Protein AF-A0A847P2J5-F1 (afdb_monomer_lite)

Secondary structure (DSSP, 8-state):
--------SSSSSS-------PPPPGGGS---HHHHHHHHHHHHHHHHHHHHHHS-HHHHHHHHHHHHHHHHHHHHHHHHHHHT--

Foldseek 3Di:
DDPDDDPPPDPDDPDPDPPPPDDDDLVPFDPDPLSVVLVVLLVVLVVVVVVLVVDDPVVVVVCVVVSVVSSVSSVVSVVVRRVPPD

pLDDT: mean 73.6, std 19.21, range [36.56, 97.94]

Structure (mmCIF, N/CA/C/O backbone):
data_AF-A0A847P2J5-F1
#
_entry.id   AF-A0A847P2J5-F1
#
loop_
_atom_site.group_PDB
_atom_site.id
_atom_site.type_symbol
_atom_site.label_atom_id
_atom_site.label_alt_id
_atom_site.label_comp_id
_atom_site.label_asym_id
_atom_site.label_entity_id
_atom_site.label_seq_id
_atom_site.pdbx_PDB_ins_code
_atom_site.Cartn_x
_atom_site.Cartn_y
_atom_site.Cartn_z
_atom_site.occupancy
_atom_site.B_iso_or_equiv
_atom_site.auth_seq_id
_atom_site.auth_comp_id
_atom_site.auth_asym_id
_atom_site.auth_atom_id
_atom_site.pdbx_PDB_model_num
ATOM 1 N N . MET A 1 1 ? -28.679 46.539 20.360 1.00 36.56 1 MET A N 1
ATOM 2 C CA . MET A 1 1 ? -27.613 46.054 19.454 1.00 36.56 1 MET A CA 1
ATOM 3 C C . MET A 1 1 ? -27.281 44.628 19.901 1.00 36.56 1 MET A C 1
ATOM 5 O O . MET A 1 1 ? -26.686 44.474 20.949 1.00 36.56 1 MET A O 1
ATOM 9 N N . LYS A 1 2 ? -28.002 43.596 19.437 1.00 44.75 2 LYS A N 1
ATOM 10 C CA . LYS A 1 2 ? -27.625 42.687 18.331 1.00 44.75 2 LYS A CA 1
ATOM 11 C C . LYS A 1 2 ? -26.128 42.340 18.319 1.00 44.75 2 LYS A C 1
ATOM 13 O O . LYS A 1 2 ? -25.382 42.937 17.559 1.00 44.75 2 LYS A O 1
ATOM 18 N N . ILE A 1 3 ? -25.727 41.355 19.122 1.00 51.62 3 ILE A N 1
ATOM 19 C CA . ILE A 1 3 ? -24.524 40.556 18.854 1.00 51.62 3 ILE A CA 1
ATOM 20 C C . ILE A 1 3 ? -25.024 39.126 18.679 1.00 51.62 3 ILE A C 1
ATOM 22 O O . ILE A 1 3 ? -25.284 38.397 19.631 1.00 51.62 3 ILE A O 1
ATOM 26 N N . LEU A 1 4 ? -25.339 38.832 17.423 1.00 46.50 4 LEU A N 1
ATOM 27 C CA . LEU A 1 4 ? -25.854 37.563 16.943 1.00 46.50 4 LEU A CA 1
ATOM 28 C C . LEU A 1 4 ? -24.727 36.529 16.947 1.00 46.50 4 LEU A C 1
ATOM 30 O O . LEU A 1 4 ? -23.622 36.811 16.490 1.00 46.50 4 LEU A O 1
ATOM 34 N N . PHE A 1 5 ? -25.061 35.340 17.447 1.00 50.41 5 PHE A N 1
ATOM 35 C CA . PHE A 1 5 ? -24.573 34.037 17.001 1.00 50.41 5 PHE A CA 1
ATOM 36 C C . PHE A 1 5 ? -23.756 34.086 15.701 1.00 50.41 5 PHE A C 1
ATOM 38 O O . PHE A 1 5 ? -24.333 34.228 14.627 1.00 50.41 5 PHE A O 1
ATOM 45 N N . SER A 1 6 ? -22.434 33.923 15.783 1.00 44.06 6 SER A N 1
ATOM 46 C CA . SER A 1 6 ? -21.634 33.476 14.635 1.00 44.06 6 SER A CA 1
ATOM 47 C C . SER A 1 6 ? -20.245 32.999 15.074 1.00 44.06 6 SER A C 1
ATOM 49 O O . SER A 1 6 ? -19.220 33.589 14.755 1.00 44.06 6 SER A O 1
ATOM 51 N N . LEU A 1 7 ? -20.211 31.921 15.860 1.00 46.59 7 LEU A N 1
ATOM 52 C CA . LEU A 1 7 ? -18.994 31.144 16.161 1.00 46.59 7 LEU A CA 1
ATOM 53 C C . LEU A 1 7 ? -19.087 29.725 15.567 1.00 46.59 7 LEU A C 1
ATOM 55 O O . LEU A 1 7 ? -18.479 28.787 16.064 1.00 46.59 7 LEU A O 1
ATOM 59 N N . ALA A 1 8 ? -19.866 29.563 14.493 1.00 48.75 8 ALA A N 1
ATOM 60 C CA . ALA A 1 8 ? -20.141 28.277 13.847 1.00 48.75 8 ALA A CA 1
ATOM 61 C C . ALA A 1 8 ? -19.579 28.192 12.412 1.00 48.75 8 ALA A C 1
ATOM 63 O O . ALA A 1 8 ? -20.176 27.557 11.550 1.00 48.75 8 ALA A O 1
ATOM 64 N N . ALA A 1 9 ? -18.451 28.852 12.128 1.00 47.78 9 ALA A N 1
ATOM 65 C CA . ALA A 1 9 ? -17.894 28.923 10.771 1.00 47.78 9 ALA A CA 1
ATOM 66 C C . ALA A 1 9 ? -16.364 28.750 10.708 1.00 47.78 9 ALA A C 1
ATOM 68 O O . ALA A 1 9 ? -15.718 29.361 9.866 1.00 47.78 9 ALA A O 1
ATOM 69 N N . CYS A 1 10 ? -15.761 27.940 11.590 1.00 46.62 10 CYS A N 1
ATOM 70 C CA . CYS A 1 10 ? -14.298 27.759 11.603 1.00 46.62 10 CYS A CA 1
ATOM 71 C C . CYS A 1 10 ? -13.815 26.295 11.604 1.00 46.62 10 CYS A C 1
ATOM 73 O O . CYS A 1 10 ? -12.689 26.034 12.004 1.00 46.62 10 CYS A O 1
ATOM 75 N N . PHE A 1 11 ? -14.634 25.322 11.180 1.00 48.47 11 PHE A N 1
ATOM 76 C CA . PHE A 1 11 ? -14.239 23.902 11.282 1.00 48.47 11 PHE A CA 1
ATOM 77 C C . PHE A 1 11 ? -14.589 22.997 10.089 1.00 48.47 11 PHE A C 1
ATOM 79 O O . PHE A 1 11 ? -14.585 21.781 10.227 1.00 48.47 11 PHE A O 1
ATOM 86 N N . CYS A 1 12 ? -14.871 23.550 8.903 1.00 49.31 12 CYS A N 1
ATOM 87 C CA . CYS A 1 12 ? -15.287 22.742 7.740 1.00 49.31 12 CYS A CA 1
ATOM 88 C C . CYS A 1 12 ? -14.310 22.728 6.547 1.00 49.31 12 CYS A C 1
ATOM 90 O O . CYS A 1 12 ? -14.696 22.275 5.476 1.00 49.31 12 CYS A O 1
ATOM 92 N N . LEU A 1 13 ? -13.058 23.186 6.687 1.00 49.47 13 LEU A N 1
ATOM 93 C CA . LEU A 1 13 ? -12.136 23.302 5.537 1.00 49.47 13 LEU A CA 1
ATOM 94 C C . LEU A 1 13 ? -10.975 22.290 5.484 1.00 49.47 13 LEU A C 1
ATOM 96 O O . LEU A 1 13 ? -10.142 22.395 4.592 1.00 49.47 13 LEU A O 1
ATOM 100 N N . PHE A 1 14 ? -10.920 21.279 6.360 1.00 52.31 14 PHE A N 1
ATOM 101 C CA . PHE A 1 14 ? -9.764 20.360 6.428 1.00 52.31 14 PHE A CA 1
ATOM 102 C C . PHE A 1 14 ? -10.015 18.896 6.019 1.00 52.31 14 PHE A C 1
ATOM 104 O O . PHE A 1 14 ? -9.181 18.044 6.306 1.00 52.31 14 PHE A O 1
ATOM 111 N N . LEU A 1 15 ? -11.110 18.566 5.319 1.00 51.28 15 LEU A N 1
ATOM 112 C CA . LEU A 1 15 ? -11.423 17.159 4.983 1.00 51.28 15 LEU A CA 1
ATOM 113 C C . LEU A 1 15 ? -11.352 16.784 3.494 1.00 51.28 15 LEU A C 1
ATOM 115 O O . LEU A 1 15 ? -11.625 15.640 3.141 1.00 51.28 15 LEU A O 1
ATOM 119 N N . SER A 1 16 ? -10.933 17.680 2.601 1.00 50.84 16 SER A N 1
ATOM 120 C CA . SER A 1 16 ? -10.853 17.386 1.161 1.00 50.84 16 SER A CA 1
ATOM 121 C C . SER A 1 16 ? -9.436 17.078 0.675 1.00 50.84 16 SER A C 1
ATOM 123 O O . SER A 1 16 ? -9.003 17.595 -0.351 1.00 50.84 16 SER A O 1
ATOM 125 N N . SER A 1 17 ? -8.708 16.215 1.385 1.00 47.75 17 SER A N 1
ATOM 126 C CA . SER A 1 17 ? -7.586 15.496 0.771 1.00 47.75 17 SER A CA 1
ATOM 127 C C . SER A 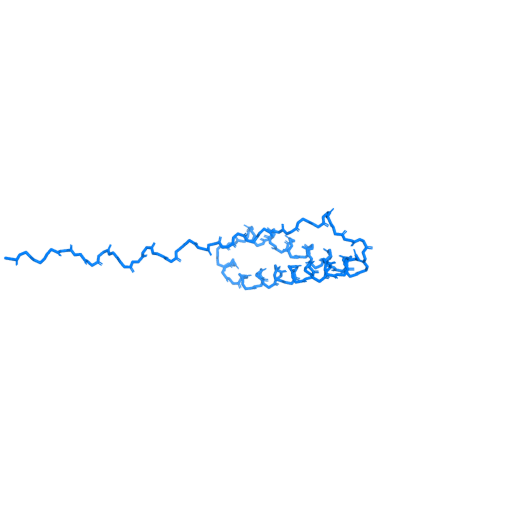1 17 ? -7.410 14.110 1.387 1.00 47.75 17 SER A C 1
ATOM 129 O O . SER A 1 17 ? -6.356 13.749 1.904 1.00 47.75 17 SER A O 1
ATOM 131 N N . CYS A 1 18 ? -8.456 13.284 1.294 1.00 55.91 18 CYS A N 1
ATOM 132 C CA . CYS A 1 18 ? -8.241 11.846 1.156 1.00 55.91 18 CYS A CA 1
ATOM 133 C C . CYS A 1 18 ? -7.596 11.629 -0.216 1.00 55.91 18 CYS A C 1
ATOM 135 O O . CYS A 1 18 ? -8.282 11.393 -1.214 1.00 55.91 18 CYS A O 1
ATOM 137 N N . GLY A 1 19 ? -6.271 11.789 -0.269 1.00 51.22 19 GLY A N 1
ATOM 138 C CA . GLY A 1 19 ? -5.442 11.403 -1.398 1.00 51.22 19 GLY A CA 1
ATOM 139 C C . GLY A 1 19 ? -5.680 9.928 -1.672 1.00 51.22 19 GLY A C 1
ATOM 140 O O . GLY A 1 19 ? -5.115 9.058 -1.017 1.00 51.22 19 GLY A O 1
ATOM 141 N N . LYS A 1 20 ? -6.593 9.656 -2.603 1.00 49.09 20 LYS A N 1
ATOM 142 C CA . LYS A 1 20 ? -6.905 8.323 -3.094 1.00 49.09 20 LYS A CA 1
ATOM 143 C C . LYS A 1 20 ? -5.650 7.831 -3.801 1.00 49.09 20 LYS A C 1
ATOM 145 O O . LYS A 1 20 ? -5.455 8.105 -4.983 1.00 49.09 20 LYS A O 1
ATOM 150 N N . THR A 1 21 ? -4.769 7.169 -3.068 1.00 53.00 21 THR A N 1
ATOM 151 C CA . THR A 1 21 ? -3.636 6.451 -3.642 1.00 53.00 21 THR A CA 1
ATOM 152 C C . THR A 1 21 ? -4.184 5.376 -4.540 1.00 53.00 21 THR A C 1
ATOM 154 O O . THR A 1 21 ? -4.673 4.334 -4.107 1.00 53.00 21 THR A O 1
ATOM 157 N N . ARG A 1 22 ? -4.172 5.694 -5.825 1.00 55.16 22 ARG A N 1
ATOM 158 C CA . ARG A 1 22 ? -4.413 4.724 -6.868 1.00 55.16 22 ARG A CA 1
ATOM 159 C C . ARG A 1 22 ? -3.220 3.783 -6.853 1.00 55.16 22 ARG A C 1
ATOM 161 O O . ARG A 1 22 ? -2.100 4.225 -7.091 1.00 55.16 22 ARG A O 1
ATOM 168 N N . TYR A 1 23 ? -3.473 2.513 -6.566 1.00 50.44 23 TYR A N 1
ATOM 169 C CA . TYR A 1 23 ? -2.527 1.451 -6.871 1.00 50.44 23 TYR A CA 1
ATOM 170 C C . TYR A 1 23 ? -2.160 1.550 -8.351 1.00 50.44 23 TYR A C 1
ATOM 172 O O . TYR A 1 23 ? -3.043 1.586 -9.211 1.00 50.44 23 TYR A O 1
ATOM 180 N N . ILE A 1 24 ? -0.866 1.655 -8.646 1.00 56.88 24 ILE A N 1
ATOM 181 C CA . ILE A 1 24 ? -0.384 1.628 -10.025 1.00 56.88 24 ILE A CA 1
ATOM 182 C C . ILE A 1 24 ? -0.556 0.191 -10.533 1.00 56.88 24 ILE A C 1
ATOM 184 O O . ILE A 1 24 ? -0.191 -0.777 -9.863 1.00 56.88 24 ILE A O 1
ATOM 188 N N . GLU A 1 25 ? -1.171 0.050 -11.704 1.00 55.00 25 GLU A N 1
ATOM 189 C CA . GLU A 1 25 ? -1.361 -1.242 -12.360 1.00 55.00 25 GLU A CA 1
ATOM 190 C C . GLU A 1 25 ? -0.007 -1.823 -12.788 1.00 55.00 25 GLU A C 1
ATOM 192 O O . GLU A 1 25 ? 0.707 -1.228 -13.594 1.00 55.00 25 GLU A O 1
ATOM 197 N N . VAL A 1 26 ? 0.323 -3.001 -12.253 1.00 55.72 26 VAL A N 1
ATOM 198 C CA . VAL A 1 26 ? 1.608 -3.694 -12.460 1.00 55.72 26 VAL A CA 1
ATOM 199 C C . VAL A 1 26 ? 1.785 -4.172 -13.913 1.00 55.72 26 VAL A C 1
ATOM 201 O O . VAL A 1 26 ? 2.901 -4.253 -14.408 1.00 55.72 26 VAL A O 1
ATOM 204 N N . ASN A 1 27 ? 0.683 -4.372 -14.647 1.00 56.03 27 ASN A N 1
ATOM 205 C CA . ASN A 1 27 ? 0.650 -4.916 -16.017 1.00 56.03 27 ASN A CA 1
ATOM 206 C C . ASN A 1 27 ? 1.273 -4.018 -17.109 1.00 56.03 27 ASN A C 1
ATOM 208 O O . ASN A 1 27 ? 1.176 -4.342 -18.290 1.00 56.03 27 ASN A O 1
ATOM 212 N N . LYS A 1 28 ? 1.852 -2.866 -16.757 1.00 57.97 28 LYS A N 1
ATOM 213 C CA . LYS A 1 28 ? 2.446 -1.908 -17.711 1.00 57.97 28 LYS A CA 1
ATOM 214 C C . LYS A 1 28 ? 3.941 -1.687 -17.491 1.00 57.97 28 LYS A C 1
ATOM 216 O O . LYS A 1 28 ? 4.474 -0.682 -17.955 1.00 57.97 28 LYS A O 1
ATOM 221 N N . LEU A 1 29 ? 4.595 -2.562 -16.735 1.00 58.78 29 LEU A N 1
ATOM 222 C CA . LEU A 1 29 ? 5.957 -2.333 -16.270 1.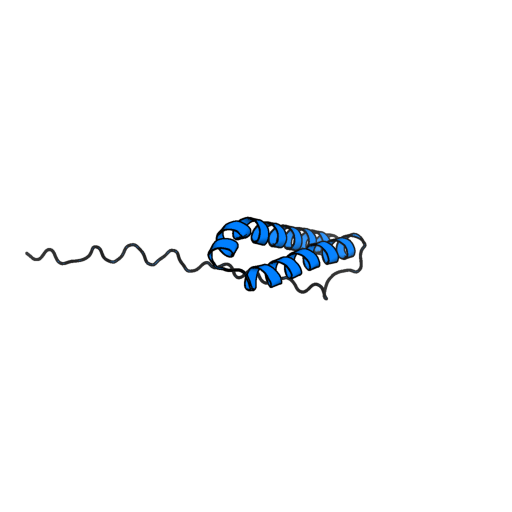00 58.78 29 LEU A CA 1
ATOM 223 C C . LEU A 1 29 ? 6.979 -3.167 -17.049 1.00 58.78 29 LEU A C 1
ATOM 225 O O . LEU A 1 29 ? 6.630 -4.240 -17.541 1.00 58.78 29 LEU A O 1
ATOM 229 N N . PRO A 1 30 ? 8.218 -2.665 -17.200 1.00 59.19 30 PRO A N 1
ATOM 230 C CA . PRO A 1 30 ? 9.280 -3.382 -17.896 1.00 59.19 30 PRO A CA 1
ATOM 231 C C . PRO A 1 30 ? 9.564 -4.724 -17.225 1.00 59.19 30 PRO A C 1
ATOM 233 O O . PRO A 1 30 ? 9.696 -4.781 -16.005 1.00 59.19 30 PRO A O 1
ATOM 236 N N . ASP A 1 31 ? 9.737 -5.785 -18.007 1.00 60.28 31 ASP A N 1
ATOM 237 C CA . ASP A 1 31 ? 10.168 -7.084 -17.486 1.00 60.28 31 ASP A CA 1
ATOM 238 C C . ASP A 1 31 ? 11.678 -7.057 -17.192 1.00 60.28 31 ASP A C 1
ATOM 240 O O . ASP A 1 31 ? 12.521 -7.454 -17.996 1.00 60.28 31 ASP A O 1
ATOM 244 N N . THR A 1 32 ? 12.035 -6.456 -16.058 1.00 64.06 32 THR A N 1
ATOM 245 C CA . THR A 1 32 ? 13.406 -6.405 -15.536 1.00 64.06 32 THR A CA 1
ATOM 246 C C . THR A 1 32 ? 13.445 -7.056 -14.159 1.00 64.06 32 THR A C 1
ATOM 248 O O . THR A 1 32 ? 12.461 -7.019 -13.424 1.00 64.06 32 THR A O 1
ATOM 251 N N . TYR A 1 33 ? 14.600 -7.593 -13.753 1.00 63.28 33 TYR A N 1
ATOM 252 C CA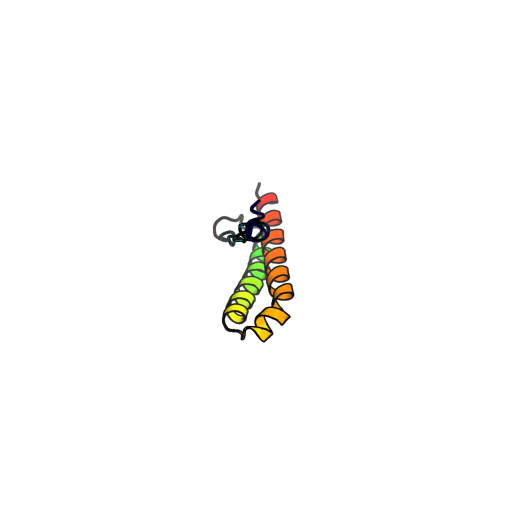 . TYR A 1 33 ? 14.789 -8.178 -12.413 1.00 63.28 33 TYR A CA 1
ATOM 253 C C . TYR A 1 33 ? 14.345 -7.233 -11.276 1.00 63.28 33 TYR A C 1
ATOM 255 O O . TYR A 1 33 ? 13.778 -7.660 -10.274 1.00 63.28 33 TYR A O 1
ATOM 263 N N . GLN A 1 34 ? 14.547 -5.925 -11.462 1.00 62.44 34 GLN A N 1
ATOM 264 C CA . GLN A 1 34 ? 14.124 -4.882 -10.522 1.00 62.44 34 GLN A CA 1
ATOM 265 C C . GLN A 1 34 ? 12.594 -4.745 -10.444 1.00 62.44 34 GLN A C 1
ATOM 267 O O . GLN A 1 34 ? 12.053 -4.468 -9.377 1.00 62.44 34 GLN A O 1
ATOM 272 N N . CYS A 1 35 ? 11.892 -4.977 -11.552 1.00 70.88 35 CYS A N 1
ATOM 273 C CA . CYS A 1 35 ? 10.434 -4.983 -11.602 1.00 70.88 35 CYS A CA 1
ATOM 274 C C . CYS A 1 35 ? 9.831 -6.306 -11.100 1.00 70.88 35 CYS A C 1
ATOM 276 O O . CYS A 1 35 ? 8.790 -6.274 -10.452 1.00 70.88 35 CYS A O 1
ATOM 278 N N . ALA A 1 36 ? 10.504 -7.445 -11.292 1.00 72.06 36 ALA A N 1
ATOM 279 C CA . ALA A 1 36 ? 10.075 -8.725 -10.720 1.00 72.06 36 ALA A CA 1
ATOM 280 C C . ALA A 1 36 ? 10.099 -8.704 -9.178 1.00 72.06 36 ALA A C 1
ATOM 282 O O . ALA A 1 36 ? 9.138 -9.110 -8.531 1.00 72.06 36 ALA A O 1
ATOM 283 N N . HIS A 1 37 ? 11.152 -8.141 -8.572 1.00 70.31 37 HIS A N 1
ATOM 284 C CA . HIS A 1 37 ? 11.211 -7.977 -7.114 1.00 70.31 37 HIS A CA 1
ATOM 285 C C . HIS A 1 37 ? 10.151 -6.991 -6.583 1.00 70.31 37 HIS A C 1
ATOM 287 O O . HIS A 1 37 ? 9.616 -7.165 -5.489 1.00 70.31 37 HIS A O 1
ATOM 293 N N . MET A 1 38 ? 9.795 -5.971 -7.371 1.00 79.31 38 MET A N 1
ATOM 294 C CA . MET A 1 38 ? 8.687 -5.070 -7.043 1.00 79.31 38 MET A CA 1
ATOM 295 C C . MET A 1 38 ? 7.335 -5.792 -7.042 1.00 79.31 38 MET A C 1
ATOM 297 O O . MET A 1 38 ? 6.505 -5.501 -6.180 1.00 79.31 38 MET A O 1
ATOM 301 N N . GLU A 1 39 ? 7.112 -6.736 -7.960 1.00 79.50 39 GLU A N 1
ATOM 302 C CA . GLU A 1 39 ? 5.860 -7.494 -8.024 1.00 79.50 39 GLU A CA 1
ATOM 303 C C . GLU A 1 39 ? 5.595 -8.256 -6.718 1.00 79.50 39 GLU A C 1
ATOM 305 O O . GLU A 1 39 ? 4.475 -8.216 -6.209 1.00 79.50 39 GLU A O 1
ATOM 310 N N . GLU A 1 40 ? 6.627 -8.857 -6.120 1.00 83.56 40 GLU A N 1
ATOM 311 C CA . GLU A 1 40 ? 6.526 -9.544 -4.825 1.00 83.56 40 GLU A CA 1
ATOM 312 C C . GLU A 1 40 ? 6.170 -8.582 -3.681 1.00 83.56 40 GLU A C 1
ATOM 314 O O . GLU A 1 40 ? 5.215 -8.835 -2.943 1.00 83.56 40 GLU A O 1
ATOM 319 N N . ILE A 1 41 ? 6.862 -7.439 -3.580 1.00 84.94 41 ILE A N 1
ATOM 320 C CA . ILE A 1 41 ? 6.590 -6.405 -2.560 1.00 84.94 41 ILE A CA 1
ATOM 321 C C . ILE A 1 41 ? 5.154 -5.878 -2.695 1.00 84.94 41 ILE A C 1
ATOM 323 O O . ILE A 1 41 ? 4.419 -5.730 -1.716 1.00 84.94 41 ILE A O 1
ATOM 327 N N . CYS A 1 42 ? 4.724 -5.601 -3.925 1.00 89.06 42 CYS A N 1
ATOM 328 C CA . CYS A 1 42 ? 3.378 -5.113 -4.196 1.00 89.06 42 CYS A CA 1
ATOM 329 C C . CYS A 1 42 ? 2.301 -6.177 -3.976 1.00 89.06 42 CYS A C 1
ATOM 331 O O . CYS A 1 42 ? 1.177 -5.836 -3.594 1.00 89.06 42 CYS A O 1
ATOM 333 N N . LYS A 1 43 ? 2.617 -7.455 -4.198 1.00 90.19 43 LYS A N 1
ATOM 334 C CA . LYS A 1 43 ? 1.724 -8.568 -3.882 1.00 90.19 43 LYS A CA 1
ATOM 335 C C . LYS A 1 43 ? 1.501 -8.670 -2.375 1.00 90.19 43 LYS A C 1
ATOM 337 O O . LYS A 1 43 ? 0.345 -8.705 -1.959 1.00 90.19 43 LYS A O 1
ATOM 342 N N . GLU A 1 44 ? 2.56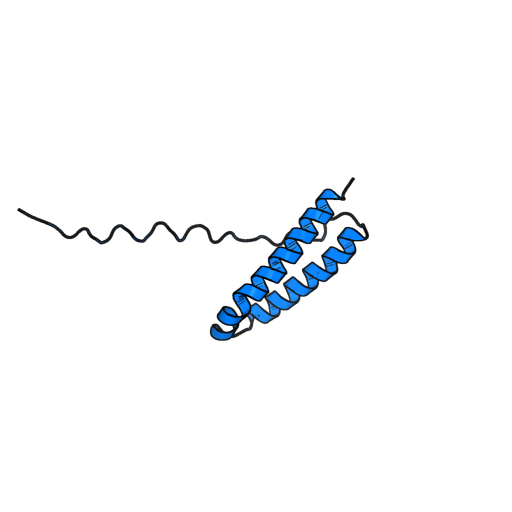2 -8.623 -1.571 1.00 90.12 44 GLU A N 1
ATOM 343 C CA . GLU A 1 44 ? 2.458 -8.647 -0.106 1.00 90.12 44 GLU A CA 1
ATOM 344 C C . GLU A 1 44 ? 1.612 -7.476 0.417 1.00 90.12 44 GLU A C 1
ATOM 346 O O . GLU A 1 44 ? 0.690 -7.677 1.209 1.00 90.12 44 GLU A O 1
ATOM 351 N N . ALA A 1 45 ? 1.833 -6.265 -0.107 1.00 91.62 45 ALA A N 1
ATOM 352 C CA . ALA A 1 45 ? 1.043 -5.092 0.262 1.00 91.62 45 ALA A CA 1
ATOM 353 C C . ALA A 1 45 ? -0.460 -5.264 -0.032 1.00 91.62 45 ALA A C 1
ATOM 355 O O . ALA A 1 45 ? -1.303 -4.898 0.790 1.00 91.62 45 ALA A O 1
ATOM 356 N N . ARG A 1 46 ? -0.813 -5.857 -1.182 1.00 91.81 46 ARG A N 1
ATOM 357 C CA . ARG A 1 46 ? -2.213 -6.139 -1.553 1.00 91.81 46 ARG A CA 1
ATOM 358 C C . ARG A 1 46 ? -2.835 -7.233 -0.695 1.00 91.81 46 ARG A C 1
ATOM 360 O O . ARG A 1 46 ? -3.998 -7.122 -0.312 1.00 91.81 46 ARG A O 1
ATOM 367 N N . GLU A 1 47 ? -2.081 -8.285 -0.390 1.00 94.56 47 GLU A N 1
ATOM 368 C CA . GLU A 1 47 ? -2.539 -9.347 0.508 1.00 94.56 47 GLU A CA 1
ATOM 369 C C . GLU A 1 47 ? -2.798 -8.801 1.914 1.00 94.56 47 GLU A C 1
ATOM 371 O O . GLU A 1 47 ? -3.822 -9.123 2.525 1.00 94.56 47 GLU A O 1
ATOM 376 N N . PHE A 1 48 ? -1.915 -7.929 2.405 1.00 93.75 48 PHE A N 1
ATOM 377 C CA . PHE A 1 48 ? -2.105 -7.242 3.674 1.00 93.75 48 PHE A CA 1
ATOM 378 C C . PHE A 1 48 ? -3.345 -6.346 3.647 1.00 93.75 48 PHE A C 1
ATOM 380 O O . PHE A 1 48 ? -4.176 -6.435 4.545 1.00 93.75 48 PHE A O 1
ATOM 387 N N . GLU A 1 49 ? -3.523 -5.527 2.608 1.00 92.94 49 GLU A N 1
ATOM 388 C CA . GLU A 1 49 ? -4.687 -4.643 2.487 1.00 92.94 49 GLU A CA 1
ATOM 389 C C . GLU A 1 49 ? -6.008 -5.423 2.413 1.00 92.94 49 GLU A C 1
ATOM 391 O O . GLU A 1 49 ? -6.998 -5.036 3.039 1.00 92.94 49 GLU A O 1
ATOM 396 N N . SER A 1 50 ? -6.017 -6.566 1.719 1.00 95.31 50 SER A N 1
ATOM 397 C CA . SER A 1 50 ? -7.174 -7.461 1.688 1.00 95.31 50 SER A CA 1
ATOM 398 C C . SER A 1 50 ? -7.537 -7.950 3.091 1.00 95.31 50 SER A C 1
ATOM 400 O O . SER A 1 50 ? -8.711 -7.903 3.458 1.00 95.31 50 SER A O 1
ATOM 402 N N . LYS A 1 51 ? -6.556 -8.381 3.895 1.00 95.62 51 LYS A N 1
ATOM 403 C CA . LYS A 1 51 ? -6.788 -8.801 5.290 1.00 95.62 51 LYS A CA 1
ATOM 404 C C . LYS A 1 51 ? -7.215 -7.621 6.163 1.00 95.62 51 LYS A C 1
ATOM 406 O O . LYS A 1 51 ? -8.201 -7.724 6.881 1.00 95.62 51 LYS A O 1
ATOM 411 N N . TYR A 1 52 ? -6.541 -6.483 6.026 1.00 94.00 52 TYR A N 1
ATOM 412 C CA 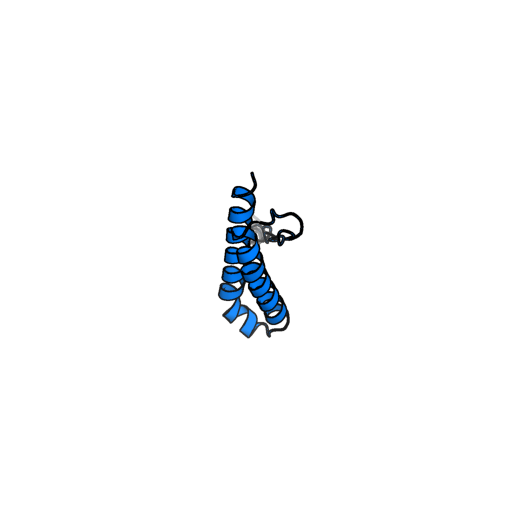. TYR A 1 52 ? -6.845 -5.240 6.733 1.00 94.00 52 TYR A CA 1
ATOM 413 C C . TYR A 1 52 ? -8.291 -4.776 6.505 1.00 94.00 52 TYR A C 1
ATOM 415 O O . TYR A 1 52 ? -8.953 -4.298 7.422 1.00 94.00 52 TYR A O 1
ATOM 423 N N . SER A 1 53 ? -8.825 -4.946 5.292 1.00 95.19 53 SER A N 1
ATOM 424 C CA . SER A 1 53 ? -10.215 -4.579 4.986 1.00 95.19 53 SER A CA 1
ATOM 425 C C . SER A 1 53 ? -11.255 -5.397 5.765 1.00 95.19 53 SER A C 1
ATOM 427 O O . SER A 1 53 ? -12.363 -4.909 5.992 1.00 95.19 53 SER A O 1
ATOM 429 N N . GLN A 1 54 ? -10.882 -6.606 6.196 1.00 97.19 54 GLN A N 1
ATOM 430 C CA . GLN A 1 54 ? -11.730 -7.554 6.923 1.00 97.19 54 GLN A CA 1
ATOM 431 C C . GLN A 1 54 ? -11.556 -7.469 8.449 1.00 97.19 54 GLN A C 1
ATOM 433 O O . GLN A 1 54 ? -12.310 -8.112 9.174 1.00 97.19 54 GLN A O 1
ATOM 438 N N . MET A 1 55 ? -10.582 -6.692 8.930 1.00 96.19 55 MET A N 1
ATOM 439 C CA . MET A 1 55 ? -10.321 -6.488 10.356 1.00 96.19 55 MET A CA 1
ATOM 440 C C . MET A 1 55 ? -11.405 -5.630 11.023 1.00 96.19 55 MET A C 1
ATOM 442 O O . MET A 1 55 ? -12.124 -4.869 10.363 1.00 96.19 55 MET A O 1
ATOM 446 N N . SER A 1 56 ? -11.497 -5.733 12.348 1.00 97.94 56 SER A N 1
ATOM 447 C CA . SER A 1 56 ? -12.289 -4.812 13.165 1.00 97.94 56 SER A CA 1
ATOM 448 C C . SER A 1 56 ? -11.731 -3.384 13.106 1.00 97.94 56 SER A C 1
ATOM 450 O O . SER A 1 56 ? -10.601 -3.159 12.679 1.00 97.94 56 SER A O 1
ATOM 452 N N . GLU A 1 57 ? -12.515 -2.389 13.527 1.00 97.06 57 GLU A N 1
ATOM 453 C CA . GLU A 1 57 ? -12.049 -0.994 13.524 1.00 97.06 57 GLU A CA 1
ATOM 454 C C . GLU A 1 57 ? -10.881 -0.758 14.497 1.00 97.06 57 GLU A C 1
ATOM 456 O O . GLU A 1 57 ? -9.975 0.003 14.173 1.00 97.06 57 GLU A O 1
ATOM 461 N N . GLU A 1 58 ? -10.845 -1.465 15.631 1.00 96.50 58 GLU A N 1
ATOM 462 C CA . GLU A 1 58 ? -9.737 -1.403 16.598 1.00 96.50 58 GLU A CA 1
ATOM 463 C C . GLU A 1 58 ? -8.433 -1.942 15.988 1.00 96.50 58 GLU A C 1
ATOM 465 O O . GLU A 1 58 ? -7.411 -1.257 15.971 1.00 96.50 58 GLU A O 1
ATOM 470 N N . GLU A 1 59 ? -8.491 -3.123 15.367 1.00 93.69 59 GLU A N 1
ATOM 471 C CA . GLU A 1 59 ? -7.355 -3.693 14.634 1.00 93.69 59 GLU A CA 1
ATOM 472 C C . GLU A 1 59 ? -6.939 -2.796 13.458 1.00 93.69 59 GLU A C 1
ATOM 474 O O . GLU A 1 59 ? -5.753 -2.608 13.187 1.00 93.69 59 GLU A O 1
ATOM 479 N N . LYS A 1 60 ? -7.895 -2.182 12.751 1.00 95.31 60 LYS A N 1
ATOM 480 C CA . LYS A 1 60 ? -7.577 -1.236 11.676 1.00 95.31 60 LYS A CA 1
ATOM 481 C C . LYS A 1 60 ? -6.818 -0.021 12.193 1.00 95.31 60 LYS A C 1
ATOM 483 O O . LYS A 1 60 ? -5.929 0.455 11.483 1.00 95.31 60 LYS A O 1
ATOM 488 N N . GLU A 1 61 ? -7.149 0.504 13.368 1.00 96.75 61 GLU A N 1
ATOM 489 C CA . GLU A 1 61 ? -6.402 1.609 13.972 1.00 96.75 61 GLU A CA 1
ATOM 490 C C . GLU A 1 61 ? -4.980 1.186 14.346 1.00 96.75 61 GLU A C 1
ATOM 492 O O . GLU A 1 61 ? -4.032 1.898 14.003 1.00 96.75 61 GLU A O 1
ATOM 497 N N . GLU A 1 62 ? -4.818 0.003 14.939 1.00 96.62 62 GLU A N 1
ATOM 498 C CA . GLU A 1 62 ? -3.512 -0.553 15.309 1.00 96.62 62 GLU A CA 1
ATOM 499 C C . GLU A 1 62 ? -2.617 -0.784 14.079 1.00 96.62 62 GLU A C 1
ATOM 501 O O . GLU A 1 62 ? -1.458 -0.363 14.030 1.00 96.62 62 GLU A O 1
ATOM 506 N N . PHE A 1 63 ? -3.174 -1.388 13.030 1.00 96.12 63 PHE A N 1
ATOM 507 C CA . PHE A 1 63 ? -2.426 -1.789 11.840 1.00 96.12 63 PHE A CA 1
ATOM 508 C C . PHE A 1 63 ? -2.380 -0.728 10.737 1.00 96.12 63 PHE A C 1
ATOM 510 O O . PHE A 1 63 ? -1.785 -0.960 9.681 1.00 96.12 63 PHE A O 1
ATOM 517 N N . LYS A 1 64 ? -2.972 0.453 10.952 1.00 94.50 64 LYS A N 1
ATOM 518 C CA . LYS A 1 64 ? -3.009 1.546 9.967 1.00 94.50 64 LYS A CA 1
ATOM 519 C C . LYS A 1 64 ? -1.613 1.932 9.479 1.00 94.50 64 LYS A C 1
ATOM 521 O O . LYS A 1 64 ? -1.388 2.012 8.273 1.00 94.50 64 LYS A O 1
ATOM 526 N N . THR A 1 65 ? -0.677 2.125 10.405 1.00 95.38 65 THR A N 1
ATOM 527 C CA . THR A 1 65 ? 0.710 2.497 10.081 1.00 95.38 65 THR A CA 1
ATOM 528 C C . THR A 1 65 ? 1.410 1.403 9.278 1.00 95.38 65 THR A C 1
ATOM 530 O O . THR A 1 65 ? 2.145 1.696 8.335 1.00 95.38 65 THR A O 1
ATOM 533 N N . LEU A 1 66 ? 1.152 0.134 9.611 1.00 93.56 66 LEU A N 1
ATOM 534 C CA . LEU A 1 66 ? 1.733 -1.007 8.908 1.00 93.56 66 LEU A CA 1
ATOM 535 C C . LEU A 1 66 ? 1.191 -1.116 7.476 1.00 93.56 66 LEU A C 1
ATOM 537 O O . LEU A 1 66 ? 1.971 -1.257 6.537 1.00 93.56 66 LEU A O 1
ATOM 541 N N . ARG A 1 67 ? -0.127 -0.956 7.291 1.00 94.69 67 ARG A N 1
ATOM 542 C CA . ARG A 1 67 ? -0.754 -0.885 5.962 1.00 94.69 67 ARG A CA 1
ATOM 543 C C . ARG A 1 67 ? -0.116 0.209 5.107 1.00 94.69 67 ARG A C 1
ATOM 545 O O . ARG A 1 67 ? 0.230 -0.033 3.953 1.00 94.69 67 ARG A O 1
ATOM 552 N N . ASP A 1 68 ? 0.005 1.413 5.663 1.00 92.19 68 ASP A N 1
ATOM 553 C CA . ASP A 1 68 ? 0.528 2.568 4.932 1.00 92.19 68 ASP A CA 1
ATOM 554 C C . ASP A 1 68 ? 2.006 2.348 4.557 1.00 92.19 68 ASP A C 1
ATOM 556 O O . ASP A 1 68 ? 2.391 2.610 3.419 1.00 92.19 68 ASP A O 1
ATOM 560 N N . THR A 1 69 ? 2.790 1.724 5.445 1.00 93.75 69 THR A N 1
ATOM 561 C CA . THR A 1 69 ? 4.183 1.322 5.176 1.00 93.75 69 THR A CA 1
ATOM 562 C C . THR A 1 69 ? 4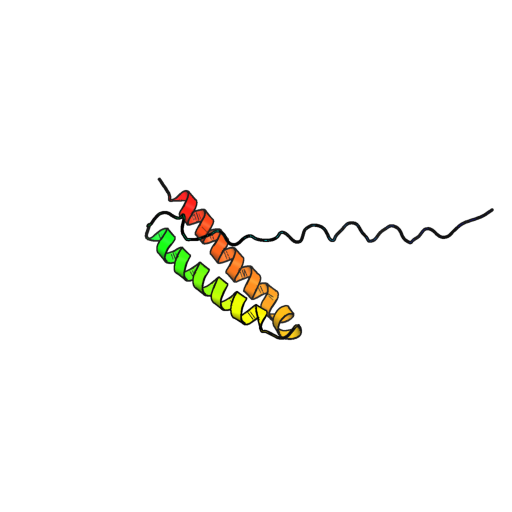.287 0.358 3.994 1.00 93.75 69 THR A C 1
ATOM 564 O O . THR A 1 69 ? 5.064 0.604 3.070 1.00 93.75 69 THR A O 1
ATOM 567 N N . TYR A 1 70 ? 3.484 -0.710 3.975 1.00 88.50 70 TYR A N 1
ATOM 568 C CA . TYR A 1 70 ? 3.468 -1.659 2.858 1.00 88.50 70 TYR A CA 1
ATOM 569 C C . TYR A 1 70 ? 3.078 -0.990 1.536 1.00 88.50 70 TYR A C 1
ATOM 571 O O . TYR A 1 70 ? 3.671 -1.255 0.485 1.00 88.50 70 TYR A O 1
ATOM 579 N N . ARG A 1 71 ? 2.105 -0.074 1.579 1.00 90.00 71 ARG A N 1
ATOM 580 C CA . ARG A 1 71 ? 1.690 0.671 0.389 1.00 90.00 71 ARG A CA 1
ATOM 581 C C . ARG A 1 71 ? 2.809 1.564 -0.141 1.00 90.00 71 ARG A C 1
ATOM 583 O O . ARG A 1 71 ? 3.031 1.612 -1.351 1.00 90.00 71 ARG A O 1
ATOM 590 N N . ASP A 1 72 ? 3.519 2.249 0.745 1.00 92.25 72 ASP A N 1
ATOM 591 C CA . ASP A 1 72 ? 4.618 3.137 0.373 1.00 92.25 72 ASP A CA 1
ATOM 592 C C . ASP A 1 72 ? 5.831 2.364 -0.156 1.00 92.25 72 ASP A C 1
ATOM 594 O O . ASP A 1 72 ? 6.455 2.802 -1.127 1.00 92.25 72 ASP A O 1
ATOM 598 N N . GLN A 1 73 ? 6.123 1.182 0.395 1.00 87.38 73 GLN A N 1
ATOM 599 C CA . GLN A 1 73 ? 7.142 0.274 -0.143 1.00 87.38 73 GLN A CA 1
ATOM 600 C C . GLN A 1 73 ? 6.813 -0.158 -1.575 1.00 87.38 73 GLN A C 1
ATOM 602 O O . GLN A 1 73 ? 7.658 -0.024 -2.462 1.00 87.38 73 GLN A O 1
ATOM 607 N N . CYS A 1 74 ? 5.572 -0.586 -1.829 1.00 88.94 74 CYS A N 1
ATOM 608 C CA . CYS A 1 74 ? 5.118 -0.933 -3.175 1.00 88.94 74 CYS A CA 1
ATOM 609 C C . CYS A 1 74 ? 5.219 0.265 -4.137 1.00 88.94 74 CYS A C 1
ATOM 611 O O . CYS A 1 74 ? 5.797 0.144 -5.216 1.00 88.94 74 CYS A O 1
ATOM 613 N N . ASN A 1 75 ? 4.735 1.449 -3.741 1.00 86.94 75 ASN A N 1
ATOM 614 C CA . ASN A 1 75 ? 4.822 2.660 -4.566 1.00 86.94 75 ASN A CA 1
ATOM 615 C C . ASN A 1 75 ? 6.275 3.062 -4.868 1.00 86.94 75 ASN A C 1
ATOM 617 O O . ASN A 1 75 ? 6.592 3.450 -5.990 1.00 86.94 75 ASN A O 1
ATOM 621 N N . THR A 1 76 ? 7.170 2.945 -3.888 1.00 87.25 76 THR A N 1
ATOM 622 C CA . THR A 1 76 ? 8.594 3.260 -4.063 1.00 87.25 76 THR A CA 1
ATOM 623 C C . THR A 1 76 ? 9.251 2.295 -5.044 1.00 87.25 76 THR A C 1
ATOM 625 O O . THR A 1 76 ? 9.947 2.732 -5.961 1.00 87.25 76 THR A O 1
ATOM 628 N N . ALA A 1 77 ? 8.993 0.994 -4.893 1.00 84.06 77 ALA A N 1
ATOM 629 C CA . ALA A 1 77 ? 9.500 -0.033 -5.796 1.00 84.06 77 ALA A CA 1
ATOM 630 C C . ALA A 1 77 ? 8.957 0.155 -7.227 1.00 84.06 77 ALA A C 1
ATOM 632 O O . ALA A 1 77 ? 9.705 0.046 -8.198 1.00 84.06 77 ALA A O 1
ATOM 633 N N . LEU A 1 78 ? 7.681 0.533 -7.365 1.00 83.06 78 LEU A N 1
ATOM 634 C CA . LEU A 1 78 ? 7.050 0.887 -8.640 1.00 83.06 78 LEU A CA 1
ATOM 635 C C . LEU A 1 78 ? 7.747 2.061 -9.329 1.00 83.06 78 LEU A C 1
ATOM 637 O O . LEU A 1 78 ? 8.042 1.999 -10.521 1.00 83.06 78 LEU A O 1
ATOM 641 N N . GLU A 1 79 ? 8.021 3.135 -8.591 1.00 84.31 79 GLU A N 1
ATOM 642 C CA . GLU A 1 79 ? 8.714 4.303 -9.135 1.00 84.31 79 GLU A CA 1
ATOM 643 C C . GLU A 1 79 ? 10.165 3.989 -9.521 1.00 84.31 79 GLU A C 1
ATOM 645 O O . GLU A 1 79 ? 10.658 4.511 -10.520 1.00 84.31 79 GLU A O 1
ATOM 650 N N . GLN A 1 80 ? 10.850 3.111 -8.783 1.00 81.19 80 GLN A N 1
ATOM 651 C CA . GLN A 1 80 ? 12.184 2.633 -9.160 1.00 81.19 80 GLN A CA 1
ATOM 652 C C . GLN A 1 80 ? 12.150 1.795 -10.445 1.00 81.19 80 GLN A C 1
ATOM 654 O O . GLN A 1 80 ? 12.939 2.051 -11.349 1.00 81.19 80 GLN A O 1
ATOM 659 N N . CYS A 1 81 ? 11.195 0.870 -10.559 1.00 78.31 81 CYS A N 1
ATOM 660 C CA . CYS A 1 81 ? 10.982 0.047 -11.750 1.00 78.31 81 CYS A CA 1
ATOM 661 C C . CYS A 1 81 ? 10.652 0.888 -13.001 1.00 78.31 81 CYS A C 1
ATOM 663 O O . CYS A 1 81 ? 11.172 0.643 -14.086 1.00 78.31 81 CYS A O 1
ATOM 665 N N . LYS A 1 82 ? 9.835 1.942 -12.872 1.00 78.19 82 LYS A N 1
ATOM 666 C CA . LYS A 1 82 ? 9.571 2.867 -13.991 1.00 78.19 82 LYS A CA 1
ATOM 667 C C . LYS A 1 82 ? 10.817 3.630 -14.438 1.00 78.19 82 LYS A C 1
ATOM 669 O O . LYS A 1 82 ? 10.948 3.923 -15.619 1.00 78.19 82 LYS A O 1
ATOM 674 N N . LYS A 1 83 ? 11.707 3.980 -13.505 1.00 77.06 83 LYS A N 1
ATOM 675 C CA . LYS A 1 83 ? 12.958 4.696 -13.802 1.00 77.06 83 LYS A CA 1
ATOM 676 C C . LYS A 1 83 ? 14.029 3.801 -14.424 1.00 77.06 83 LYS A C 1
ATOM 678 O O . LYS A 1 83 ? 14.933 4.332 -15.057 1.00 77.06 83 LYS A O 1
ATOM 683 N N . SER A 1 84 ? 13.954 2.484 -14.224 1.00 65.19 84 SER A N 1
ATOM 684 C CA . SER A 1 84 ? 14.853 1.514 -14.859 1.00 65.19 84 SER A CA 1
ATOM 685 C C . SER A 1 84 ? 14.376 1.058 -16.243 1.00 65.19 84 SER A C 1
ATOM 687 O O . SER A 1 84 ? 15.102 0.326 -16.915 1.00 65.19 84 SER A O 1
ATOM 689 N N . ALA A 1 85 ? 13.192 1.500 -16.683 1.00 60.25 85 ALA A N 1
ATOM 690 C CA . ALA A 1 85 ? 12.737 1.351 -18.059 1.00 60.25 85 ALA A CA 1
ATOM 691 C C . ALA A 1 85 ? 13.651 2.164 -19.005 1.00 60.25 85 ALA A C 1
ATOM 693 O O . ALA A 1 85 ? 13.808 3.365 -18.766 1.00 60.25 85 ALA A O 1
ATOM 694 N N . PRO A 1 86 ? 14.266 1.548 -20.031 1.00 56.94 86 PRO A N 1
ATOM 695 C CA . PRO A 1 86 ? 15.048 2.265 -21.039 1.00 56.94 86 PRO A CA 1
ATOM 696 C C . PRO A 1 86 ? 14.194 3.175 -21.932 1.00 56.94 86 PRO A C 1
ATOM 698 O O . PRO A 1 86 ? 13.005 2.851 -22.164 1.00 56.94 86 PRO A O 1
#

Radius of gyration: 20.39 Å; chains: 1; bounding box: 43×56×40 Å

Sequence (86 aa):
MKILFSLAACFCLFLSSCGKTRYIEVNKLPDTYQCAHMEEICKEAREFESKYSQMSEEEKEEFKTLRDTYRDQCNTALEQCKKSAP